Protein AF-A0AAE3T926-F1 (afdb_monomer_lite)

Organism: NCBI:txid3033385

Foldseek 3Di:
DPLLVVLVVLLVQLVVLCVCLVVQVVVCVVPPDDDVSVVSNVSSVVSNVSSVVSNVVVVVPPPPPPD

Secondary structure (DSSP, 8-state):
--HHHHHHHHHHHHHHHHHHHHHHHHHHTTS-S--HHHHHHHHHHHHHHHHHHHHHHHHHHSPP---

Structure (mmCIF, N/CA/C/O backbone):
data_AF-A0AAE3T926-F1
#
_entry.id   AF-A0AAE3T926-F1
#
loop_
_atom_site.group_PDB
_atom_site.id
_atom_site.type_symbol
_atom_site.label_atom_id
_atom_site.label_alt_id
_atom_site.label_comp_id
_atom_site.label_asym_id
_atom_site.label_entity_id
_atom_site.label_seq_id
_atom_site.pdbx_PDB_ins_code
_atom_site.Cartn_x
_atom_site.Cartn_y
_atom_site.Cartn_z
_atom_site.occupancy
_atom_site.B_iso_or_equiv
_atom_site.auth_seq_id
_atom_site.auth_comp_id
_atom_site.auth_asym_id
_atom_site.auth_atom_id
_atom_site.pdbx_PDB_model_num
ATOM 1 N N . MET A 1 1 ? -13.339 -12.466 6.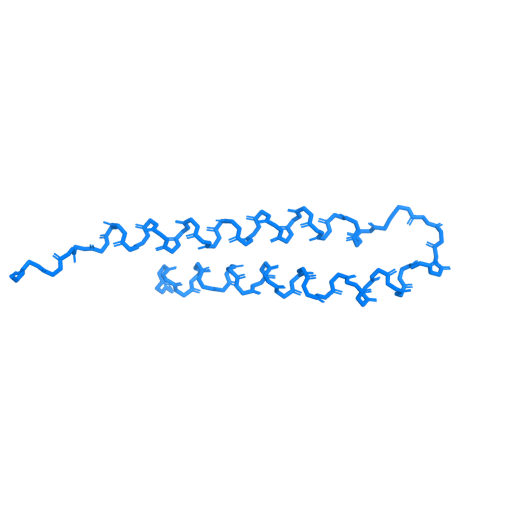141 1.00 57.03 1 MET A N 1
ATOM 2 C CA . MET A 1 1 ? -11.939 -12.099 6.468 1.00 57.03 1 MET A CA 1
ATOM 3 C C . MET A 1 1 ? -11.967 -10.997 7.519 1.00 57.03 1 MET A C 1
ATOM 5 O O . MET A 1 1 ? -12.841 -10.146 7.422 1.00 57.03 1 MET A O 1
ATOM 9 N N . LYS A 1 2 ? -11.092 -11.017 8.539 1.00 75.38 2 LYS A N 1
ATOM 10 C CA . LYS A 1 2 ? -11.029 -9.922 9.531 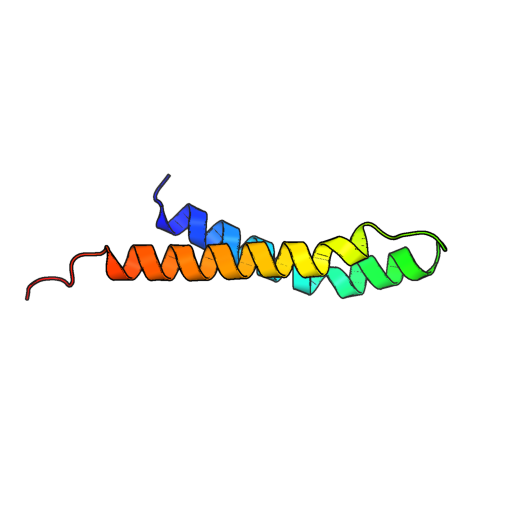1.00 75.38 2 LYS A CA 1
ATOM 11 C C . LYS A 1 2 ? -10.672 -8.606 8.811 1.00 75.38 2 LYS A C 1
ATOM 13 O O . LYS A 1 2 ? -9.725 -8.636 8.026 1.00 75.38 2 LYS A O 1
ATOM 18 N N . PRO A 1 3 ? -11.368 -7.483 9.067 1.00 78.81 3 PRO A N 1
ATOM 19 C CA . PRO A 1 3 ? -11.120 -6.206 8.385 1.00 78.81 3 PRO A CA 1
ATOM 20 C C . PRO A 1 3 ? -9.659 -5.753 8.507 1.00 78.81 3 PRO A C 1
ATOM 22 O O . PRO A 1 3 ? -9.077 -5.291 7.533 1.00 78.81 3 PRO A O 1
ATOM 25 N N . THR A 1 4 ? -9.015 -6.020 9.646 1.00 86.56 4 THR A N 1
ATOM 26 C CA . THR A 1 4 ? -7.581 -5.779 9.861 1.00 86.56 4 THR A CA 1
ATOM 27 C C . THR A 1 4 ? -6.700 -6.455 8.810 1.00 86.56 4 THR A C 1
ATOM 29 O O . THR A 1 4 ? -5.814 -5.808 8.268 1.00 86.56 4 THR A O 1
ATOM 32 N N . LEU A 1 5 ? -6.962 -7.726 8.469 1.00 89.56 5 LEU A N 1
ATOM 33 C CA . LEU A 1 5 ? -6.154 -8.451 7.481 1.00 89.56 5 LEU A CA 1
ATOM 34 C C . LEU A 1 5 ? -6.239 -7.796 6.104 1.00 89.56 5 LEU A C 1
ATOM 36 O O . LEU A 1 5 ? -5.210 -7.689 5.445 1.00 89.56 5 LEU A O 1
ATOM 40 N N . VAL A 1 6 ? -7.429 -7.332 5.703 1.00 91.88 6 VAL A N 1
ATOM 41 C CA . VAL A 1 6 ? -7.665 -6.656 4.415 1.00 91.88 6 VAL A CA 1
ATOM 42 C C . VAL A 1 6 ? -6.868 -5.355 4.338 1.00 91.88 6 VAL A C 1
ATOM 44 O O . VAL A 1 6 ? -6.158 -5.118 3.364 1.00 91.88 6 VAL A O 1
ATOM 47 N N . TRP A 1 7 ? -6.918 -4.537 5.391 1.00 92.06 7 TRP A N 1
ATOM 48 C CA . TRP A 1 7 ? -6.187 -3.271 5.421 1.00 92.06 7 TRP A CA 1
ATOM 49 C C . TRP A 1 7 ? -4.672 -3.461 5.509 1.00 92.06 7 TRP A C 1
ATOM 51 O O . TRP A 1 7 ? -3.929 -2.738 4.848 1.00 92.06 7 TRP A O 1
ATOM 61 N N . THR A 1 8 ? -4.199 -4.480 6.235 1.00 91.94 8 THR A N 1
ATOM 62 C CA . THR A 1 8 ? -2.779 -4.859 6.236 1.00 91.94 8 THR A CA 1
ATOM 63 C C . THR A 1 8 ? -2.327 -5.337 4.858 1.00 91.94 8 THR A C 1
ATOM 65 O O . THR A 1 8 ? -1.254 -4.943 4.410 1.00 91.94 8 THR A O 1
ATOM 68 N N . THR A 1 9 ? -3.133 -6.139 4.149 1.00 92.00 9 THR A N 1
ATOM 69 C CA . THR A 1 9 ? -2.776 -6.569 2.784 1.00 92.00 9 THR A CA 1
ATOM 70 C C . THR A 1 9 ? -2.740 -5.393 1.822 1.00 92.00 9 THR A C 1
ATOM 72 O O . THR A 1 9 ? -1.804 -5.303 1.036 1.00 92.00 9 THR A O 1
ATOM 75 N N . ALA A 1 10 ? -3.702 -4.471 1.908 1.00 91.00 10 ALA A N 1
ATOM 76 C CA . ALA A 1 10 ? -3.695 -3.250 1.108 1.00 91.00 10 ALA A CA 1
ATOM 77 C C . ALA A 1 10 ? -2.441 -2.405 1.386 1.00 91.00 10 ALA A C 1
ATOM 79 O O . ALA A 1 10 ? -1.745 -2.018 0.453 1.00 91.00 10 ALA A O 1
ATOM 80 N N . LEU A 1 11 ? -2.086 -2.196 2.659 1.00 90.75 11 LEU A N 1
ATOM 81 C CA . LEU A 1 11 ? -0.873 -1.465 3.031 1.00 90.75 11 LEU A CA 1
ATOM 82 C C . LEU A 1 11 ? 0.384 -2.116 2.429 1.00 90.75 11 LEU A C 1
ATOM 84 O O . LEU A 1 11 ? 1.178 -1.440 1.777 1.00 90.75 11 LEU A O 1
ATOM 88 N N . LEU A 1 12 ? 0.541 -3.432 2.605 1.00 93.31 12 LEU A N 1
ATOM 89 C CA . LEU A 1 12 ? 1.687 -4.182 2.086 1.00 93.31 12 LEU A CA 1
ATOM 90 C C . LEU A 1 12 ? 1.739 -4.178 0.556 1.00 93.31 12 LEU A C 1
ATOM 92 O O . LEU A 1 12 ? 2.820 -4.039 -0.010 1.00 93.31 12 LEU A O 1
ATOM 96 N N . ALA A 1 13 ? 0.592 -4.281 -0.117 1.00 90.75 13 ALA A N 1
ATOM 97 C CA . ALA A 1 13 ? 0.512 -4.200 -1.571 1.00 90.75 13 ALA A CA 1
ATOM 98 C C . ALA A 1 13 ? 0.954 -2.821 -2.086 1.00 90.75 13 ALA A C 1
ATOM 100 O O . ALA A 1 13 ? 1.699 -2.747 -3.061 1.00 90.75 13 ALA A O 1
ATOM 101 N N . GLY A 1 14 ? 0.562 -1.738 -1.407 1.00 88.56 14 GLY A N 1
ATOM 102 C CA . GLY A 1 14 ? 1.010 -0.381 -1.733 1.00 88.56 14 GLY A CA 1
ATOM 103 C C . GLY A 1 14 ? 2.521 -0.197 -1.552 1.00 88.56 14 GLY A C 1
ATOM 104 O O . GLY A 1 14 ? 3.189 0.340 -2.434 1.00 88.56 14 GLY A O 1
ATOM 105 N N . VAL A 1 15 ? 3.086 -0.711 -0.452 1.00 90.88 15 VAL A N 1
ATOM 106 C CA . VAL A 1 15 ? 4.543 -0.706 -0.216 1.00 90.88 15 VAL A CA 1
ATOM 107 C C . VAL A 1 15 ? 5.277 -1.511 -1.287 1.00 90.88 15 VAL A C 1
ATOM 109 O O . VAL A 1 15 ? 6.250 -1.024 -1.858 1.00 90.88 15 VAL A O 1
ATOM 112 N N . ALA A 1 16 ? 4.807 -2.722 -1.589 1.00 89.44 16 ALA A N 1
ATOM 113 C CA . ALA A 1 16 ? 5.415 -3.588 -2.593 1.00 89.44 16 ALA A CA 1
ATOM 114 C C . ALA A 1 16 ? 5.385 -2.950 -3.990 1.00 89.44 16 ALA A C 1
ATOM 116 O O . ALA A 1 16 ? 6.383 -2.998 -4.703 1.00 89.44 16 ALA A O 1
ATOM 117 N N . ALA A 1 17 ? 4.279 -2.295 -4.355 1.00 86.19 17 ALA A N 1
ATOM 118 C CA . ALA A 1 17 ? 4.144 -1.561 -5.609 1.00 86.19 17 ALA A CA 1
ATOM 119 C C . ALA A 1 17 ? 5.186 -0.434 -5.737 1.00 86.19 17 ALA A C 1
ATOM 121 O O . ALA A 1 17 ? 5.846 -0.312 -6.770 1.00 86.19 17 ALA A O 1
ATOM 122 N N . LEU A 1 18 ? 5.389 0.353 -4.675 1.00 84.94 18 LEU A N 1
ATOM 123 C CA . LEU A 1 18 ? 6.385 1.430 -4.659 1.00 84.94 18 LEU A CA 1
ATOM 124 C C . LEU A 1 18 ? 7.824 0.898 -4.648 1.00 84.94 18 LEU A C 1
ATOM 126 O O . LEU A 1 18 ? 8.685 1.452 -5.327 1.00 84.94 18 LEU A O 1
ATOM 130 N N . ALA A 1 19 ? 8.084 -0.192 -3.923 1.00 87.44 19 ALA A N 1
ATOM 131 C CA . ALA A 1 19 ? 9.396 -0.831 -3.879 1.00 87.44 19 ALA A CA 1
ATOM 132 C C . ALA A 1 19 ? 9.776 -1.500 -5.213 1.00 87.44 19 ALA A C 1
ATOM 134 O O . ALA A 1 19 ? 10.948 -1.510 -5.581 1.00 87.44 19 ALA A O 1
ATOM 135 N N . ALA A 1 20 ? 8.798 -2.033 -5.951 1.00 84.31 20 ALA A N 1
ATOM 136 C CA . ALA A 1 20 ? 9.008 -2.660 -7.255 1.00 84.31 20 ALA A CA 1
ATOM 137 C C . ALA A 1 20 ? 9.141 -1.645 -8.403 1.00 84.31 20 ALA A C 1
ATOM 139 O O . ALA A 1 20 ? 9.738 -1.963 -9.431 1.00 84.31 20 ALA A O 1
ATOM 140 N N . TYR A 1 21 ? 8.625 -0.420 -8.237 1.00 79.75 21 TYR A N 1
ATOM 141 C CA . TYR A 1 21 ? 8.683 0.629 -9.258 1.00 79.75 21 TYR A CA 1
ATOM 142 C C . TYR A 1 21 ? 10.079 0.868 -9.861 1.00 79.75 21 TYR A C 1
ATOM 144 O O . TYR A 1 21 ? 10.157 0.866 -11.084 1.00 79.75 21 TYR A O 1
ATOM 152 N N . PRO A 1 22 ? 11.179 1.054 -9.100 1.00 76.69 22 PRO A N 1
ATOM 153 C CA . PRO A 1 22 ? 12.493 1.312 -9.696 1.00 76.69 22 PRO A CA 1
ATOM 154 C C . PRO A 1 22 ? 12.978 0.172 -10.599 1.00 76.69 22 PRO A C 1
ATOM 156 O O . PRO A 1 22 ? 13.536 0.445 -11.657 1.00 76.69 22 PRO A O 1
ATOM 159 N N . VAL A 1 23 ? 12.712 -1.086 -10.233 1.00 80.81 23 VAL A N 1
ATOM 160 C CA . VAL A 1 23 ? 13.067 -2.257 -11.053 1.00 80.81 23 VAL A CA 1
ATOM 161 C C . VAL A 1 23 ? 12.245 -2.266 -12.343 1.00 80.81 23 VAL A C 1
ATOM 163 O O . VAL A 1 23 ? 12.797 -2.348 -13.436 1.00 80.81 23 VAL A O 1
ATOM 166 N N . LEU A 1 24 ? 10.929 -2.072 -12.226 1.00 72.00 24 LEU A N 1
ATOM 167 C CA . LEU A 1 24 ? 10.016 -2.019 -13.371 1.00 72.00 24 LEU A CA 1
ATOM 168 C C . LEU A 1 24 ? 10.287 -0.812 -14.282 1.00 72.00 24 LEU A C 1
ATOM 170 O O . LEU A 1 24 ? 10.131 -0.900 -15.495 1.00 72.00 24 LEU A O 1
ATOM 174 N N . ALA A 1 25 ? 10.705 0.318 -13.711 1.00 71.62 25 ALA A N 1
ATOM 175 C CA . ALA A 1 25 ? 11.062 1.531 -14.436 1.00 71.62 25 ALA A CA 1
ATOM 176 C C . ALA A 1 25 ? 12.392 1.377 -15.191 1.00 71.62 25 ALA A C 1
ATOM 178 O O . ALA A 1 25 ? 12.525 1.910 -16.291 1.00 71.62 25 ALA A O 1
ATOM 179 N N . GLN A 1 26 ? 13.357 0.632 -14.638 1.00 72.31 26 GLN A N 1
ATOM 180 C CA . GLN A 1 26 ? 14.604 0.301 -15.331 1.00 72.31 26 GLN A CA 1
ATOM 181 C C . GLN A 1 26 ? 14.371 -0.623 -16.531 1.00 72.31 26 GLN A C 1
ATOM 183 O O . GLN A 1 26 ? 14.935 -0.373 -17.593 1.00 72.31 26 GLN A O 1
ATOM 188 N N . GLU A 1 27 ? 13.513 -1.638 -16.398 1.00 67.06 27 GLU A N 1
ATOM 189 C CA . GLU A 1 27 ? 13.134 -2.504 -17.527 1.00 67.06 27 GLU A CA 1
ATOM 190 C C . GLU A 1 27 ? 12.316 -1.745 -18.582 1.00 67.06 27 GLU A C 1
ATOM 192 O O . GLU A 1 27 ? 12.481 -1.948 -19.785 1.00 67.06 27 GLU A O 1
ATOM 197 N N . ALA A 1 28 ? 11.471 -0.815 -18.134 1.00 62.72 28 ALA A N 1
ATOM 198 C CA . ALA A 1 28 ? 10.658 0.034 -18.992 1.00 62.72 28 ALA A CA 1
ATOM 199 C C . ALA A 1 28 ? 11.483 1.058 -19.789 1.00 62.72 28 ALA A C 1
ATOM 201 O O . ALA A 1 28 ? 11.194 1.278 -20.960 1.00 62.72 28 ALA A O 1
ATOM 202 N N . GLY A 1 29 ? 12.535 1.646 -19.208 1.00 57.44 29 GLY A N 1
ATOM 203 C CA . GLY A 1 29 ? 13.353 2.690 -19.844 1.00 57.44 29 GLY A CA 1
ATOM 204 C C . GLY A 1 29 ? 13.997 2.301 -21.185 1.00 57.44 29 GLY A C 1
ATOM 205 O O . GLY A 1 29 ? 14.437 3.180 -21.923 1.00 57.44 29 GLY A O 1
ATOM 206 N N . ALA A 1 30 ? 14.015 1.011 -21.532 1.00 57.34 30 ALA A N 1
ATOM 207 C CA . ALA A 1 30 ? 14.458 0.513 -22.832 1.00 57.34 30 ALA A CA 1
ATOM 208 C C . ALA A 1 30 ? 13.408 0.649 -23.960 1.00 57.34 30 ALA A C 1
ATOM 210 O O . ALA A 1 30 ? 13.768 0.563 -25.133 1.00 57.34 30 ALA A O 1
ATOM 211 N N . ALA A 1 31 ? 12.125 0.867 -23.649 1.00 57.19 31 ALA A N 1
ATOM 212 C CA . ALA A 1 31 ? 11.031 0.847 -24.621 1.00 57.19 31 ALA A CA 1
ATOM 213 C C . ALA A 1 31 ? 10.256 2.177 -24.634 1.00 57.19 31 ALA A C 1
ATOM 215 O O . ALA A 1 31 ? 9.253 2.318 -23.957 1.00 57.19 31 ALA A O 1
ATOM 216 N N . ALA A 1 32 ? 10.691 3.164 -25.419 1.00 51.09 32 ALA A N 1
ATOM 217 C CA . ALA A 1 32 ? 10.047 4.480 -25.501 1.00 51.09 32 ALA A CA 1
ATOM 218 C C . ALA A 1 32 ? 8.524 4.410 -25.784 1.00 51.09 32 ALA A C 1
ATOM 220 O O . ALA A 1 32 ? 8.096 4.172 -26.912 1.00 51.09 32 ALA A O 1
ATOM 221 N N . GLY A 1 33 ? 7.701 4.661 -24.763 1.00 51.84 33 GLY A N 1
ATOM 222 C CA . GLY A 1 33 ? 6.249 4.781 -24.889 1.00 51.84 33 GLY A CA 1
ATOM 223 C C . GLY A 1 33 ? 5.565 4.745 -23.525 1.00 51.84 33 GLY A C 1
ATOM 224 O O . GLY A 1 33 ? 5.978 3.988 -22.660 1.00 51.84 33 GLY A O 1
ATOM 225 N N . PHE A 1 34 ? 4.548 5.589 -23.331 1.00 59.56 34 PHE A N 1
ATOM 226 C CA . PHE A 1 34 ? 3.755 5.763 -22.103 1.00 59.56 34 PHE A CA 1
ATOM 227 C C . PHE A 1 34 ? 3.698 4.497 -21.228 1.00 59.56 34 PHE A C 1
ATOM 229 O O . PHE A 1 34 ? 2.985 3.539 -21.533 1.00 59.56 34 PHE A O 1
ATOM 236 N N . HIS A 1 35 ? 4.492 4.471 -20.155 1.00 63.47 35 HIS A N 1
ATOM 237 C CA . HIS A 1 35 ? 4.686 3.240 -19.404 1.00 63.47 35 HIS A CA 1
ATOM 238 C C . HIS A 1 35 ? 3.594 3.076 -18.350 1.00 63.47 35 HIS A C 1
ATOM 240 O O . HIS A 1 35 ? 3.464 3.946 -17.486 1.00 63.47 35 HIS A O 1
ATOM 246 N N . PRO A 1 36 ? 2.881 1.936 -18.307 1.00 64.44 36 PRO A N 1
ATOM 247 C CA . PRO A 1 36 ? 1.973 1.625 -17.200 1.00 64.44 36 PRO A CA 1
ATOM 248 C C . PRO A 1 36 ? 2.688 1.653 -15.836 1.00 64.44 36 PRO A C 1
ATOM 250 O O . PRO A 1 36 ? 2.055 1.902 -14.813 1.00 64.44 36 PRO A O 1
ATOM 253 N N . ALA A 1 37 ? 4.019 1.508 -15.822 1.00 65.50 37 ALA A N 1
ATOM 254 C CA . ALA A 1 37 ? 4.864 1.711 -14.650 1.00 65.50 37 ALA A CA 1
ATOM 255 C C . ALA A 1 37 ? 4.717 3.115 -14.024 1.00 65.50 37 ALA A C 1
ATOM 257 O O . ALA A 1 37 ? 4.764 3.242 -12.806 1.00 65.50 37 ALA A O 1
ATOM 258 N N . GLN A 1 38 ? 4.473 4.170 -14.812 1.00 71.38 38 GLN A N 1
ATOM 259 C CA . GLN A 1 38 ? 4.288 5.530 -14.283 1.00 71.38 38 GLN A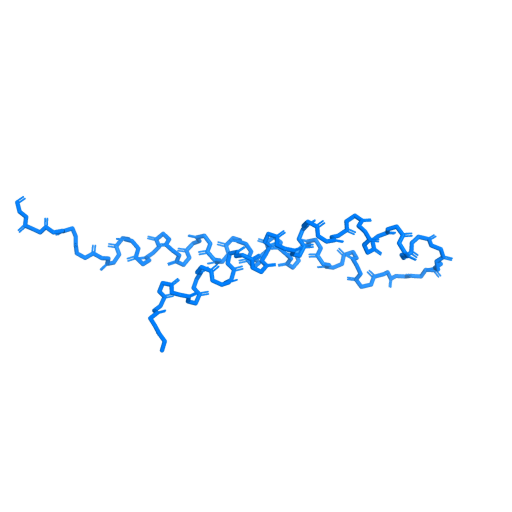 CA 1
ATOM 260 C C . GLN A 1 38 ? 2.991 5.680 -13.481 1.00 71.38 38 GLN A C 1
ATOM 262 O O . GLN A 1 38 ? 2.948 6.468 -12.542 1.00 71.38 38 GLN A O 1
ATOM 267 N N . LEU A 1 39 ? 1.949 4.905 -13.810 1.00 75.75 39 LEU A N 1
ATOM 268 C CA . LEU A 1 39 ? 0.699 4.857 -13.039 1.00 75.75 39 LEU A CA 1
ATOM 269 C C . LEU A 1 39 ? 0.837 4.015 -11.763 1.00 75.75 39 LEU A C 1
ATOM 271 O O . LEU A 1 39 ? 0.044 4.152 -10.835 1.00 75.75 39 LEU A O 1
ATOM 275 N N . LEU A 1 40 ? 1.870 3.182 -11.688 1.00 78.94 40 LEU A N 1
ATOM 276 C CA . LEU A 1 40 ? 2.141 2.292 -10.564 1.00 78.94 40 LEU A CA 1
ATOM 277 C C . LEU A 1 40 ? 2.526 3.079 -9.300 1.00 78.94 40 LEU A C 1
ATOM 279 O O . LEU A 1 40 ? 2.142 2.690 -8.201 1.00 78.94 40 LEU A O 1
ATOM 283 N N . VAL A 1 41 ? 3.187 4.233 -9.453 1.00 82.31 41 VAL A N 1
ATOM 284 C CA . VAL A 1 41 ? 3.507 5.147 -8.341 1.00 82.31 41 VAL A CA 1
ATOM 285 C C . VAL A 1 41 ? 2.254 5.782 -7.718 1.00 82.31 41 VAL A C 1
ATOM 287 O O . VAL A 1 41 ? 2.046 5.585 -6.520 1.00 82.31 41 VAL A O 1
ATOM 290 N N . PRO A 1 42 ? 1.391 6.511 -8.460 1.00 86.19 42 PRO A N 1
ATOM 291 C CA . PRO A 1 42 ? 0.191 7.105 -7.877 1.00 86.19 42 PRO A CA 1
ATOM 292 C C . PRO A 1 42 ? -0.786 6.042 -7.361 1.00 86.19 42 PRO A C 1
ATOM 294 O O . PRO A 1 42 ? -1.351 6.219 -6.284 1.00 86.19 42 PRO A O 1
ATOM 297 N N . VAL A 1 43 ? -0.945 4.911 -8.061 1.00 87.12 43 VAL A N 1
ATOM 298 C CA . VAL A 1 43 ? -1.793 3.804 -7.587 1.00 87.12 43 VAL A CA 1
ATOM 299 C C . VAL A 1 43 ? -1.217 3.174 -6.317 1.00 87.12 43 VAL A C 1
ATOM 301 O O . VAL A 1 43 ? -1.955 2.977 -5.353 1.00 87.12 43 VAL A O 1
ATOM 304 N N . GLY A 1 44 ? 0.092 2.915 -6.270 1.00 87.88 44 GLY A N 1
ATOM 305 C CA . GLY A 1 44 ? 0.772 2.392 -5.083 1.00 87.88 44 GLY A CA 1
ATOM 306 C C . GLY A 1 44 ? 0.599 3.305 -3.868 1.00 87.88 44 GLY A C 1
ATOM 307 O O . GLY A 1 44 ? 0.273 2.827 -2.783 1.00 87.88 44 GLY A O 1
ATOM 308 N N . PHE A 1 45 ? 0.707 4.623 -4.064 1.00 89.25 45 PHE A N 1
ATOM 309 C CA . PHE A 1 45 ? 0.438 5.618 -3.023 1.00 89.25 45 PHE A CA 1
ATOM 310 C C . PHE A 1 45 ? -1.013 5.592 -2.533 1.00 89.25 45 PHE A C 1
ATOM 312 O O . PHE A 1 45 ? -1.247 5.578 -1.326 1.00 89.25 45 PHE A O 1
ATOM 319 N N . LEU A 1 46 ? -1.993 5.560 -3.441 1.00 92.88 46 LEU A N 1
ATOM 320 C CA . LEU A 1 46 ? -3.412 5.511 -3.072 1.00 92.88 46 LEU A CA 1
ATOM 321 C C . LEU A 1 46 ? -3.753 4.245 -2.281 1.00 92.88 46 LEU A C 1
ATOM 323 O O . LEU A 1 46 ? -4.477 4.309 -1.286 1.00 92.88 46 LEU A O 1
ATOM 327 N N . VAL A 1 47 ? -3.213 3.101 -2.699 1.00 92.56 47 VAL A N 1
ATOM 328 C CA . VAL A 1 47 ? -3.410 1.814 -2.022 1.00 92.56 47 VAL A CA 1
ATOM 329 C C . VAL A 1 47 ? -2.757 1.819 -0.636 1.00 92.56 47 VAL A C 1
ATOM 331 O O . VAL A 1 47 ? -3.389 1.406 0.337 1.00 92.56 47 VAL A O 1
ATOM 334 N N . LEU A 1 48 ? -1.543 2.364 -0.519 1.00 93.38 48 LEU A N 1
ATOM 335 C CA . LEU A 1 48 ? -0.844 2.530 0.756 1.00 93.38 48 LEU A CA 1
ATOM 336 C C . LEU A 1 48 ? -1.630 3.428 1.723 1.00 93.38 48 LEU A C 1
ATOM 338 O O . LEU A 1 48 ? -1.862 3.041 2.869 1.00 93.38 48 LEU A O 1
ATOM 342 N N . LEU A 1 49 ? -2.096 4.592 1.258 1.00 93.69 49 LEU A N 1
ATOM 343 C CA . LEU A 1 49 ? -2.895 5.520 2.064 1.00 93.69 49 LEU A CA 1
ATOM 344 C C . LEU A 1 49 ? -4.228 4.899 2.494 1.00 93.69 49 LEU A C 1
ATOM 346 O O . LEU A 1 49 ? -4.619 5.040 3.650 1.00 93.69 49 LEU A O 1
ATOM 350 N N . SER A 1 50 ? -4.894 4.165 1.600 1.00 92.44 50 SER A N 1
ATOM 351 C CA . SER A 1 50 ? -6.150 3.469 1.908 1.00 92.44 50 SER A CA 1
ATOM 352 C C . SER A 1 50 ? -5.947 2.377 2.961 1.00 92.44 50 SER A C 1
ATOM 354 O O . SER A 1 50 ? -6.746 2.262 3.888 1.00 92.44 50 SER A O 1
ATOM 356 N N . GLY A 1 51 ? -4.857 1.606 2.864 1.00 92.06 51 GLY A N 1
ATOM 357 C CA . GLY A 1 51 ? -4.485 0.605 3.866 1.00 92.06 51 GLY A CA 1
ATOM 358 C C . GLY A 1 51 ? -4.192 1.227 5.233 1.00 92.06 51 GLY A C 1
ATOM 359 O O . GLY A 1 51 ? -4.718 0.767 6.246 1.00 92.06 51 GLY A O 1
ATOM 360 N N . ALA A 1 52 ? -3.415 2.315 5.268 1.00 91.69 52 ALA A N 1
ATOM 361 C CA . ALA A 1 52 ? -3.107 3.041 6.500 1.00 91.69 52 ALA A CA 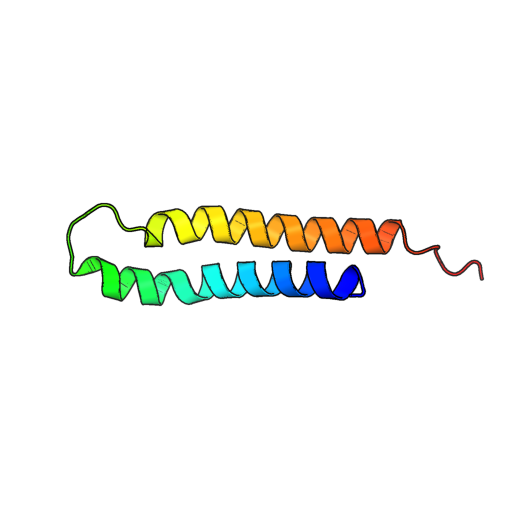1
ATOM 362 C C . ALA A 1 52 ? -4.365 3.647 7.147 1.00 91.69 52 ALA A C 1
ATOM 364 O O . ALA A 1 52 ? -4.595 3.461 8.342 1.00 91.69 52 ALA A O 1
ATOM 365 N N . ALA A 1 53 ? -5.212 4.312 6.356 1.00 93.44 53 ALA A N 1
ATOM 366 C CA . ALA A 1 53 ? -6.469 4.887 6.824 1.00 93.44 53 ALA A CA 1
ATOM 367 C C . ALA A 1 53 ? -7.433 3.806 7.336 1.00 93.44 53 ALA A C 1
ATOM 369 O O . ALA A 1 53 ? -8.024 3.960 8.402 1.00 93.44 53 ALA A O 1
ATOM 370 N N . GLY A 1 54 ? -7.554 2.683 6.626 1.00 89.88 54 GLY A N 1
ATOM 371 C CA . GLY A 1 54 ? -8.391 1.559 7.039 1.00 89.88 54 GLY A CA 1
ATOM 372 C C . GLY A 1 54 ? -7.933 0.913 8.349 1.00 89.88 54 GLY A C 1
ATOM 373 O O . GLY A 1 54 ? -8.765 0.602 9.206 1.00 89.88 54 GLY A O 1
ATOM 374 N N . LEU A 1 55 ? -6.618 0.772 8.557 1.00 91.25 55 LEU A N 1
ATOM 375 C CA . LEU A 1 55 ? -6.054 0.323 9.834 1.00 91.25 55 LEU A CA 1
ATOM 376 C C . LEU A 1 55 ? -6.330 1.323 10.958 1.00 91.25 55 LEU A C 1
ATOM 378 O O . LEU A 1 55 ? -6.755 0.909 12.034 1.00 91.25 55 LEU A O 1
ATOM 382 N N . PHE A 1 56 ? -6.148 2.620 10.702 1.00 91.56 56 PHE A N 1
ATOM 383 C CA . PHE A 1 56 ? -6.429 3.673 11.676 1.00 91.56 56 PHE A CA 1
ATOM 384 C C . PHE A 1 56 ? -7.905 3.687 12.093 1.00 91.56 56 PHE A C 1
ATOM 386 O O . PHE A 1 56 ? -8.209 3.662 13.281 1.00 91.56 56 PHE A O 1
ATOM 393 N N . LEU A 1 57 ? -8.833 3.624 11.134 1.00 91.44 57 LEU A N 1
ATOM 394 C CA . LEU A 1 57 ? -10.268 3.549 11.416 1.00 91.44 57 LEU A CA 1
ATOM 395 C C . LEU A 1 57 ? -10.639 2.269 12.171 1.00 91.44 57 LEU A C 1
ATOM 397 O O . LEU A 1 57 ? -11.457 2.317 13.085 1.00 91.44 57 LEU A O 1
ATOM 401 N N . THR A 1 58 ? -10.021 1.134 11.828 1.00 90.38 58 THR A N 1
ATOM 402 C CA . THR A 1 58 ? -10.226 -0.132 12.553 1.00 90.38 58 THR A CA 1
ATOM 403 C C . THR A 1 58 ? -9.732 -0.028 13.994 1.00 90.38 58 THR A C 1
ATOM 405 O O . THR A 1 58 ? -10.376 -0.558 14.892 1.00 90.38 58 THR A O 1
ATOM 408 N N . TRP A 1 59 ? -8.620 0.671 14.226 1.00 87.69 59 TRP A N 1
ATOM 409 C CA . TRP A 1 59 ? -8.102 0.942 15.564 1.00 87.69 59 TRP A CA 1
ATOM 410 C C . TRP A 1 59 ? -9.029 1.868 16.358 1.00 87.69 59 TRP A C 1
ATOM 412 O O . TRP A 1 59 ? -9.377 1.534 17.484 1.00 87.69 59 TRP A O 1
ATOM 422 N N . CYS A 1 60 ? -9.516 2.961 15.760 1.00 88.38 60 C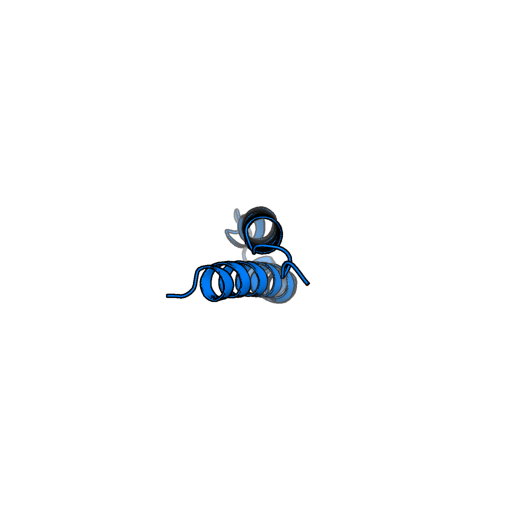YS A N 1
ATOM 423 C CA . CYS A 1 60 ? -10.479 3.864 16.401 1.00 88.38 60 CYS A CA 1
ATOM 424 C C . CYS A 1 60 ? -11.829 3.198 16.705 1.00 88.38 60 CYS A C 1
ATOM 426 O O . CYS A 1 60 ? -12.474 3.535 17.692 1.00 88.38 60 CYS A O 1
ATOM 428 N N . ALA A 1 61 ? -12.273 2.280 15.844 1.00 86.00 61 ALA A N 1
ATOM 429 C CA . ALA A 1 61 ? -13.501 1.512 16.035 1.00 86.00 61 ALA A CA 1
ATOM 430 C C . ALA A 1 61 ? -13.318 0.323 16.988 1.00 86.00 61 ALA A C 1
ATOM 432 O O . ALA A 1 61 ? -14.306 -0.277 17.417 1.00 86.00 61 ALA A O 1
ATOM 433 N N . SER A 1 62 ? -12.073 -0.037 17.308 1.00 80.12 62 SER A N 1
ATOM 434 C CA . SER A 1 62 ? -11.799 -1.013 18.346 1.00 80.12 62 SER A CA 1
ATOM 435 C C . SER A 1 62 ? -12.180 -0.350 19.667 1.00 80.12 62 SER A C 1
ATOM 437 O O . SER A 1 62 ? -11.605 0.692 19.987 1.00 80.12 62 SER A O 1
ATOM 439 N N . PRO A 1 63 ? -13.156 -0.888 20.423 1.00 64.38 63 PRO A N 1
ATOM 440 C CA . PRO A 1 63 ? -13.459 -0.340 21.731 1.00 64.38 63 PRO A CA 1
ATOM 441 C C . PRO A 1 63 ? -12.148 -0.362 22.506 1.00 64.38 63 PRO A C 1
ATOM 443 O O .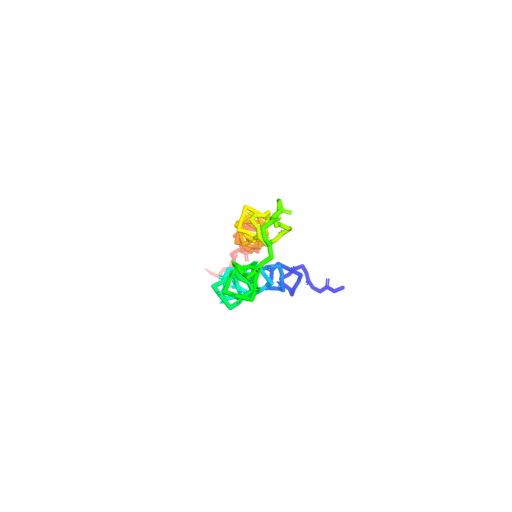 PRO A 1 63 ? -11.533 -1.424 22.642 1.00 64.38 63 PRO A O 1
ATOM 446 N N . ALA A 1 64 ? -11.688 0.820 22.931 1.00 58.22 64 ALA A N 1
ATOM 447 C CA . ALA A 1 64 ? -10.675 0.911 23.964 1.00 58.22 64 ALA A CA 1
ATOM 448 C C . ALA A 1 64 ? -11.165 -0.032 25.054 1.00 58.22 64 ALA A C 1
ATOM 450 O O . ALA A 1 64 ? -12.296 0.125 25.517 1.00 58.22 64 ALA A O 1
ATOM 451 N N . SER A 1 65 ? -10.394 -1.084 25.319 1.00 57.44 65 SER A N 1
ATOM 452 C CA . SER A 1 65 ? -10.635 -2.006 26.415 1.00 57.44 65 SER A CA 1
ATOM 453 C C . SER A 1 65 ? -10.991 -1.150 27.620 1.00 57.44 65 SER A C 1
ATOM 455 O O . SER A 1 65 ? -10.154 -0.393 28.105 1.00 57.44 65 SER A O 1
ATOM 457 N N . ALA A 1 66 ? -12.282 -1.158 27.955 1.00 49.78 66 ALA A N 1
ATOM 458 C CA . ALA A 1 66 ? -12.838 -0.439 29.076 1.00 49.78 66 ALA A CA 1
ATOM 459 C C . ALA A 1 66 ? -12.333 -1.174 30.314 1.00 49.78 66 ALA A C 1
ATOM 461 O O . ALA A 1 66 ? -12.964 -2.122 30.775 1.00 49.78 66 ALA A O 1
ATOM 462 N N . GLU A 1 67 ? -11.139 -0.792 30.746 1.00 45.97 67 GLU A N 1
ATOM 463 C CA . GLU A 1 67 ? -10.482 -1.222 31.975 1.00 45.97 67 GLU A CA 1
ATOM 464 C C . GLU A 1 67 ? -10.089 0.017 32.777 1.00 45.97 67 GLU A C 1
ATOM 466 O O . GLU A 1 67 ? -9.521 0.959 32.172 1.00 45.97 67 GLU A O 1
#

Radius of gyration: 16.35 Å; chains: 1; bounding box: 28×19×58 Å

Sequence (67 aa):
MKPTLVWTTALLAGVAALAAYPVLAQEAGAAAGFHPAQLLVPVGFLVLLSGAAGLFLTWCASPASAE

pLDDT: mean 79.36, std 13.86, range [45.97, 93.69]